Protein AF-A0A920TWL5-F1 (afdb_monomer_lite)

pLDDT: mean 70.53, std 14.88, range [38.34, 94.69]

Structure (mmCIF, N/CA/C/O backbone):
data_AF-A0A920TWL5-F1
#
_entry.id   AF-A0A920TWL5-F1
#
loop_
_atom_site.group_PDB
_atom_site.id
_atom_site.type_symbol
_atom_site.label_atom_id
_atom_site.label_alt_id
_atom_site.label_comp_id
_atom_site.label_asym_id
_atom_site.label_entity_id
_atom_site.label_seq_id
_atom_site.pdbx_PDB_ins_code
_atom_site.Cartn_x
_atom_site.Cartn_y
_atom_sit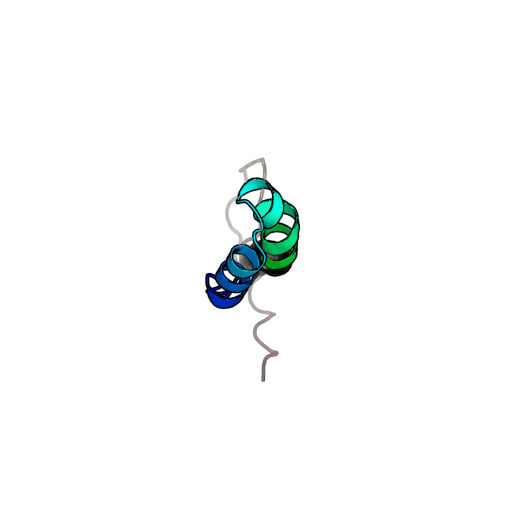e.Cartn_z
_atom_site.occupancy
_atom_site.B_iso_or_equiv
_atom_site.auth_seq_id
_atom_site.auth_comp_id
_atom_site.auth_asym_id
_atom_site.auth_atom_id
_atom_site.pdbx_PDB_model_num
ATOM 1 N N . MET A 1 1 ? -14.195 -2.033 -6.871 1.00 43.09 1 MET A N 1
ATOM 2 C CA . MET A 1 1 ? -15.183 -2.761 -6.049 1.00 43.09 1 MET A CA 1
ATOM 3 C C . MET A 1 1 ? -14.644 -2.909 -4.626 1.00 43.09 1 MET A C 1
ATOM 5 O O . MET A 1 1 ? -14.137 -3.966 -4.319 1.00 43.09 1 MET A O 1
ATOM 9 N N . ILE A 1 2 ? -14.676 -1.851 -3.800 1.00 40.59 2 ILE A N 1
ATOM 10 C CA . ILE A 1 2 ? -14.407 -1.854 -2.339 1.00 40.59 2 ILE A CA 1
ATOM 11 C C . ILE A 1 2 ? -15.039 -0.557 -1.793 1.00 40.59 2 ILE A C 1
ATOM 13 O O . ILE A 1 2 ? -14.387 0.472 -1.714 1.00 40.59 2 ILE A O 1
ATOM 17 N N . LEU A 1 3 ? -16.340 -0.545 -1.494 1.00 43.84 3 LEU A N 1
ATOM 18 C CA . LEU A 1 3 ? -16.955 0.539 -0.696 1.00 43.84 3 LEU A CA 1
ATOM 19 C C . LEU A 1 3 ? -17.687 -0.012 0.542 1.00 43.84 3 LEU A C 1
ATOM 21 O O . LEU A 1 3 ? -18.395 0.709 1.230 1.00 43.84 3 LEU A O 1
ATOM 25 N N . PHE A 1 4 ? -17.467 -1.290 0.866 1.00 49.44 4 PHE A N 1
ATOM 26 C CA . PHE A 1 4 ? -18.006 -1.955 2.058 1.00 49.44 4 PHE A CA 1
ATOM 27 C C . PHE A 1 4 ? -16.944 -2.166 3.150 1.00 49.44 4 PHE A C 1
ATOM 29 O O . PHE A 1 4 ? -17.139 -2.982 4.041 1.00 49.44 4 PHE A O 1
ATOM 36 N N . GLY A 1 5 ? -15.804 -1.464 3.080 1.00 57.19 5 GLY A N 1
ATOM 37 C CA . GLY A 1 5 ? -14.686 -1.671 4.012 1.00 5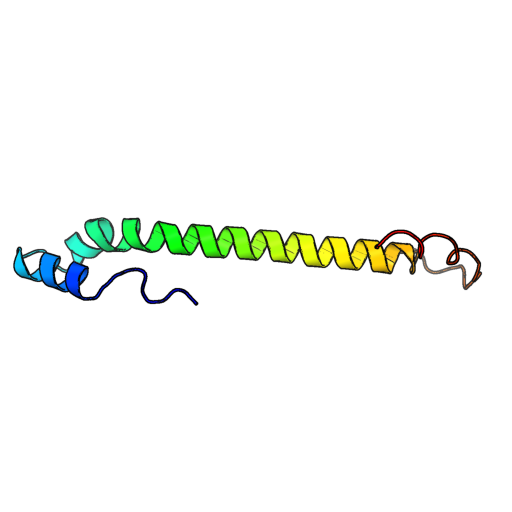7.19 5 GLY A CA 1
ATOM 38 C C . GLY A 1 5 ? -15.037 -1.374 5.473 1.00 57.19 5 GLY A C 1
ATOM 39 O O . GLY A 1 5 ? -14.505 -2.019 6.367 1.00 57.19 5 GLY A O 1
ATOM 40 N N . VAL A 1 6 ? -15.986 -0.462 5.709 1.00 57.81 6 VAL A N 1
ATOM 41 C CA . VAL A 1 6 ? -16.496 -0.150 7.049 1.00 57.81 6 VAL A CA 1
ATOM 42 C C . VAL A 1 6 ? -17.978 -0.530 7.101 1.00 57.81 6 VAL A C 1
ATOM 44 O O . VAL A 1 6 ? -18.810 0.222 6.584 1.00 57.81 6 VAL A O 1
ATOM 47 N N . PRO A 1 7 ? -18.351 -1.679 7.690 1.00 65.25 7 PRO A N 1
ATOM 48 C CA . PRO A 1 7 ? -19.754 -2.021 7.853 1.00 65.25 7 PRO A CA 1
ATOM 49 C C . PRO A 1 7 ? -20.418 -0.992 8.775 1.00 65.25 7 PRO A C 1
ATOM 51 O O . PRO A 1 7 ? -19.852 -0.563 9.781 1.00 65.25 7 PRO A O 1
ATOM 54 N N . VAL A 1 8 ? -21.638 -0.581 8.425 1.00 71.62 8 VAL A N 1
ATOM 55 C CA . VAL A 1 8 ? -22.407 0.440 9.160 1.00 71.62 8 VAL A CA 1
ATOM 56 C C . VAL A 1 8 ? -22.558 0.082 10.648 1.00 71.62 8 VAL A C 1
ATOM 58 O O . VAL A 1 8 ? -22.578 0.977 11.493 1.00 71.62 8 VAL A O 1
ATOM 61 N N . SER A 1 9 ? -22.535 -1.214 10.975 1.00 75.38 9 SER A N 1
ATOM 62 C CA . SER A 1 9 ? -22.522 -1.745 12.340 1.00 75.38 9 SER A CA 1
ATOM 63 C C . SER A 1 9 ? -21.309 -1.307 13.169 1.00 75.38 9 SER A C 1
ATOM 65 O O . SER A 1 9 ? -21.475 -0.989 14.341 1.00 75.38 9 SER A O 1
ATOM 67 N N . LEU A 1 10 ? -20.108 -1.216 12.585 1.00 74.12 10 LEU A N 1
ATOM 68 C CA . LEU A 1 10 ? -18.900 -0.736 13.276 1.00 74.12 10 LEU A CA 1
ATOM 69 C C . LEU A 1 10 ? -19.027 0.748 13.638 1.00 74.12 10 LEU A C 1
ATOM 71 O O . LEU A 1 10 ? -18.647 1.172 14.728 1.00 74.12 10 LEU A O 1
ATOM 75 N N . ARG A 1 11 ? -19.640 1.537 12.749 1.00 70.56 11 ARG A N 1
ATOM 76 C CA . ARG A 1 11 ? -19.915 2.954 13.002 1.00 70.56 11 ARG A CA 1
ATOM 77 C C . AR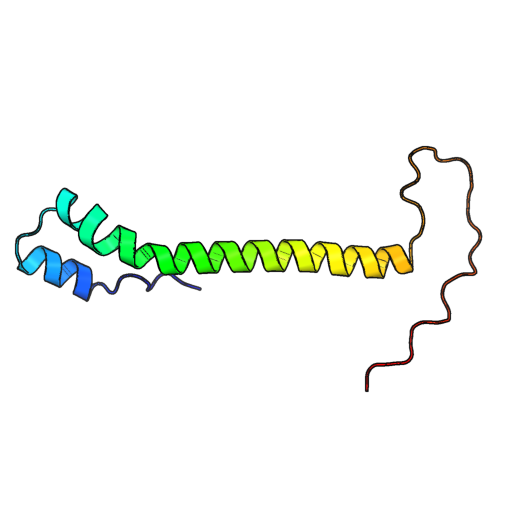G A 1 11 ? -21.005 3.137 14.064 1.00 70.56 11 ARG A C 1
ATOM 79 O O . ARG A 1 11 ? -20.873 3.994 14.929 1.00 70.56 11 ARG A O 1
ATOM 86 N N . GLN A 1 12 ? -22.061 2.324 14.019 1.00 75.62 12 GLN A N 1
ATOM 87 C CA . GLN A 1 12 ? -23.161 2.356 14.990 1.00 75.62 12 GLN A CA 1
ATOM 88 C C . GLN A 1 12 ? -22.755 1.839 16.373 1.00 75.62 12 GLN A C 1
ATOM 90 O O . GLN A 1 12 ? -23.159 2.439 17.363 1.00 75.62 12 GLN A O 1
ATOM 95 N N . GLY A 1 13 ? -21.908 0.811 16.459 1.00 78.19 13 GLY A N 1
ATOM 96 C CA . GLY A 1 13 ? -21.338 0.336 17.723 1.00 78.19 13 GLY A CA 1
ATOM 97 C C . GLY A 1 13 ? -20.451 1.386 18.396 1.00 78.19 13 GLY A C 1
ATOM 98 O O . GLY A 1 13 ? -20.556 1.595 19.602 1.00 78.19 13 GLY A O 1
ATOM 99 N N . ALA A 1 14 ? -19.652 2.123 17.614 1.00 75.12 14 ALA A N 1
ATOM 100 C CA . ALA A 1 14 ? -18.846 3.225 18.137 1.00 75.12 14 ALA A CA 1
ATOM 101 C C . ALA A 1 14 ? -19.718 4.375 18.681 1.00 75.12 14 ALA A C 1
ATOM 103 O O . ALA A 1 14 ? -19.457 4.887 19.770 1.00 75.12 14 ALA A O 1
ATOM 104 N N . TYR A 1 15 ? -20.799 4.738 17.981 1.00 78.44 15 TYR A N 1
ATOM 105 C CA . TYR A 1 15 ? -21.752 5.731 18.490 1.00 78.44 15 TYR A CA 1
ATOM 106 C C . TYR A 1 15 ? -22.540 5.236 19.715 1.00 78.44 15 TYR A C 1
ATOM 108 O O . TYR A 1 15 ? -22.821 6.038 20.602 1.00 78.44 15 TYR A O 1
ATOM 116 N N . ALA A 1 16 ? -22.857 3.939 19.807 1.00 81.12 16 ALA A N 1
ATOM 117 C CA . ALA A 1 16 ? -23.567 3.353 20.949 1.00 81.12 16 ALA A CA 1
ATOM 118 C C . ALA A 1 16 ? -22.739 3.355 22.250 1.00 81.12 16 ALA A C 1
ATOM 120 O O . ALA A 1 16 ? -23.306 3.440 23.334 1.00 81.12 16 ALA A O 1
ATOM 121 N N . VAL A 1 17 ? -21.405 3.320 22.145 1.00 80.69 17 VAL A N 1
ATOM 122 C CA . VAL A 1 17 ? -20.460 3.481 23.270 1.00 80.69 17 VAL A CA 1
ATOM 123 C C . VAL A 1 17 ? -20.248 4.954 23.671 1.00 80.69 17 VAL A C 1
ATOM 125 O O . VAL A 1 17 ? -19.578 5.240 24.658 1.00 80.69 17 VAL A O 1
ATOM 128 N N . GLY A 1 18 ? -20.853 5.908 22.952 1.00 78.62 18 GLY A N 1
ATOM 129 C CA . GLY A 1 18 ? -20.713 7.343 23.220 1.00 78.62 18 GLY A CA 1
ATOM 130 C C . GLY A 1 18 ? -19.500 7.992 22.546 1.00 78.62 18 GLY A C 1
ATOM 131 O O . GLY A 1 18 ? -19.156 9.127 22.872 1.00 78.62 18 GLY A O 1
ATOM 132 N N . ALA A 1 19 ? -18.852 7.313 21.590 1.00 79.81 19 ALA A N 1
ATOM 133 C CA . ALA A 1 19 ? -17.715 7.883 20.875 1.00 79.81 19 ALA A CA 1
ATOM 134 C C . ALA A 1 19 ? -18.164 9.023 19.944 1.00 79.81 19 ALA A C 1
ATOM 136 O O . ALA A 1 19 ? -19.068 8.880 19.113 1.00 79.81 19 ALA A O 1
ATOM 137 N N . THR A 1 20 ? -17.509 10.178 20.062 1.00 78.44 20 THR A N 1
ATOM 138 C CA . THR A 1 20 ? -17.782 11.346 19.215 1.00 78.44 20 THR A CA 1
ATOM 139 C C . THR A 1 20 ? -17.123 11.198 17.841 1.00 78.44 20 THR A C 1
ATOM 141 O O . THR A 1 20 ? -16.156 10.460 17.661 1.00 78.44 20 THR A O 1
ATOM 144 N N . LYS A 1 21 ? -17.634 11.910 16.825 1.00 72.00 21 LYS A N 1
ATOM 145 C CA . LYS A 1 21 ? -17.158 11.808 15.426 1.00 72.00 21 LYS A CA 1
ATOM 146 C C . LYS A 1 21 ? -15.641 12.010 15.280 1.00 72.00 21 LYS A C 1
ATOM 148 O O . LYS A 1 21 ? -15.046 11.396 14.399 1.00 72.00 21 LYS A O 1
ATOM 153 N N . CYS A 1 22 ? -15.043 12.841 16.133 1.00 75.56 22 CYS A N 1
ATOM 154 C CA . CYS A 1 22 ? -13.611 13.131 16.129 1.00 75.56 22 CYS A CA 1
ATOM 155 C C . CYS A 1 22 ? -12.760 11.968 16.666 1.00 75.56 22 CYS A C 1
ATOM 157 O O . CYS A 1 22 ? -11.647 11.788 16.191 1.00 75.56 22 CYS A O 1
ATOM 159 N N . GLU A 1 23 ? -13.298 11.153 17.579 1.00 76.56 23 GLU A N 1
ATOM 160 C CA . GLU A 1 23 ? -12.631 9.972 18.155 1.00 76.56 23 GLU A CA 1
ATOM 161 C C . GLU A 1 23 ? -12.737 8.749 17.220 1.00 76.56 23 GLU A C 1
ATOM 163 O O . GLU A 1 23 ? -11.789 7.993 17.013 1.00 76.56 23 GLU A O 1
ATOM 168 N N . VAL A 1 24 ? -13.899 8.577 16.576 1.00 77.94 24 VAL A N 1
ATOM 169 C CA . VAL A 1 24 ? -14.185 7.428 15.693 1.00 77.94 24 VAL A CA 1
ATOM 170 C C . VAL A 1 24 ? -13.351 7.459 14.408 1.00 77.94 24 VAL A C 1
ATOM 172 O O . VAL A 1 24 ? -13.007 6.411 13.857 1.00 77.94 24 VAL A O 1
ATOM 175 N N . ASN A 1 25 ? -13.018 8.653 13.913 1.00 74.25 25 ASN A N 1
ATOM 176 C CA . ASN A 1 25 ? -12.306 8.815 12.649 1.00 74.25 25 ASN A CA 1
ATOM 177 C C . ASN A 1 25 ? -10.888 8.196 12.689 1.00 74.25 25 ASN A C 1
ATOM 179 O O . ASN A 1 25 ? -10.628 7.307 11.875 1.00 74.25 25 ASN A O 1
ATOM 183 N N . PRO A 1 26 ? -9.998 8.558 13.638 1.00 78.19 26 PRO A N 1
ATOM 184 C CA . PRO A 1 26 ? -8.699 7.901 13.775 1.00 78.19 26 PRO A CA 1
ATOM 185 C C . PRO A 1 26 ? -8.796 6.480 14.352 1.00 78.19 26 PRO A C 1
ATOM 187 O O . PRO A 1 26 ? -8.024 5.619 13.941 1.00 78.19 26 PRO A O 1
ATOM 190 N N . GLY A 1 27 ? -9.733 6.209 15.270 1.00 78.62 27 GLY A N 1
ATOM 191 C CA . GLY A 1 27 ? -9.783 4.930 15.989 1.00 78.62 27 GLY A CA 1
ATOM 192 C C . GLY A 1 27 ? -10.395 3.763 15.208 1.00 78.62 27 GLY A C 1
ATOM 193 O O . GLY A 1 27 ? -10.023 2.615 15.430 1.00 78.62 27 GLY A O 1
ATOM 194 N N . VAL A 1 28 ? -11.327 4.032 14.287 1.00 74.19 28 VAL A N 1
ATOM 195 C CA . VAL A 1 28 ? -12.103 2.981 13.600 1.00 74.19 28 VAL A CA 1
ATOM 196 C C . VAL A 1 28 ? -11.972 3.077 12.082 1.00 74.19 28 VAL A C 1
ATOM 198 O O . VAL A 1 28 ? -11.768 2.070 11.409 1.00 74.19 28 VAL A O 1
ATOM 201 N N . VAL A 1 29 ? -12.068 4.283 11.519 1.00 75.75 29 VAL A N 1
ATOM 202 C CA . VAL A 1 29 ? -12.146 4.467 10.060 1.00 75.75 29 VAL A CA 1
ATOM 203 C C . VAL A 1 29 ? -10.767 4.417 9.400 1.00 75.75 29 VAL A C 1
ATOM 205 O O . VAL A 1 29 ? -10.611 3.757 8.375 1.00 75.75 29 VAL A O 1
ATOM 208 N N . VAL A 1 30 ? -9.757 5.060 9.990 1.00 81.00 30 VAL A N 1
ATOM 209 C CA . VAL A 1 30 ? -8.369 5.031 9.490 1.00 81.00 30 VAL A CA 1
ATOM 210 C C . VAL A 1 30 ? -7.794 3.605 9.413 1.00 81.00 30 VAL A C 1
ATOM 212 O O . VAL A 1 30 ? -7.347 3.228 8.326 1.00 81.00 30 VAL A O 1
ATOM 215 N N . PRO A 1 31 ? -7.841 2.767 10.472 1.00 77.56 31 PRO A N 1
ATOM 216 C CA . PRO A 1 31 ? -7.334 1.394 10.385 1.00 77.56 31 PRO A CA 1
ATOM 217 C C . PRO A 1 31 ? -8.171 0.510 9.449 1.00 77.56 31 PRO A C 1
ATOM 219 O O . PRO A 1 31 ? -7.630 -0.365 8.779 1.00 77.56 31 PRO A O 1
ATOM 222 N N . SER A 1 32 ? -9.478 0.758 9.335 1.00 79.69 32 SER A N 1
ATOM 223 C CA . SER A 1 32 ? -10.357 -0.020 8.455 1.00 79.69 32 SER A CA 1
ATOM 224 C C . SER A 1 32 ? -10.201 0.344 6.965 1.00 79.69 32 SER A C 1
ATOM 226 O O . SER A 1 32 ? -10.310 -0.523 6.100 1.00 79.69 32 SER A O 1
ATOM 228 N N . SER A 1 33 ? -9.862 1.598 6.643 1.00 80.69 33 SER A N 1
ATOM 229 C CA . SER A 1 33 ? -9.608 2.062 5.266 1.00 80.69 33 SER A CA 1
ATOM 230 C C . SER A 1 33 ? -8.226 1.652 4.727 1.00 80.69 33 SER A C 1
ATOM 232 O O . SER A 1 33 ? -8.019 1.547 3.515 1.00 80.69 33 SER A O 1
ATOM 234 N N . LEU A 1 34 ? -7.280 1.348 5.620 1.00 82.75 34 LEU A N 1
ATOM 235 C CA . LEU A 1 34 ? -5.901 0.971 5.292 1.00 82.75 34 LEU A CA 1
ATOM 236 C C . LEU A 1 34 ? -5.814 -0.254 4.364 1.00 82.75 34 LEU A C 1
ATOM 238 O O . LEU A 1 34 ? -5.014 -0.264 3.428 1.00 82.75 34 LEU A O 1
ATOM 242 N N . SER A 1 35 ? -6.700 -1.240 4.541 1.00 83.81 35 SER A N 1
ATOM 243 C CA . SER A 1 35 ? -6.775 -2.408 3.650 1.00 83.81 35 SER A CA 1
ATOM 244 C C . SER A 1 35 ? -7.185 -2.039 2.217 1.00 83.81 35 SER A C 1
ATOM 246 O O . SER A 1 35 ? -6.732 -2.681 1.269 1.00 83.81 35 SER A O 1
ATOM 248 N N . GLY A 1 36 ? -8.028 -1.017 2.041 1.00 85.19 36 GLY A N 1
ATOM 249 C CA . GLY A 1 36 ? -8.456 -0.542 0.723 1.00 85.19 36 GLY A CA 1
ATOM 250 C C . GLY A 1 36 ? -7.366 0.256 0.007 1.00 85.19 36 GLY A C 1
ATOM 251 O O . GLY A 1 36 ? -7.171 0.092 -1.197 1.00 85.19 36 GLY A O 1
ATOM 252 N N . ILE A 1 37 ? -6.606 1.061 0.757 1.00 88.50 37 ILE A N 1
ATOM 253 C CA . ILE A 1 37 ? -5.465 1.823 0.230 1.00 88.50 37 ILE A CA 1
ATOM 254 C C . ILE A 1 37 ? -4.417 0.866 -0.349 1.00 88.50 37 ILE A C 1
ATOM 256 O O . ILE A 1 37 ? -4.026 1.025 -1.505 1.00 88.50 37 ILE A O 1
ATOM 260 N N . MET A 1 38 ? -4.039 -0.180 0.392 1.00 93.12 38 MET A N 1
ATOM 261 C CA . MET A 1 38 ? -3.064 -1.167 -0.088 1.00 93.12 38 MET A CA 1
ATOM 262 C C . MET A 1 38 ? -3.545 -1.885 -1.351 1.00 93.12 38 MET A C 1
ATOM 264 O O . MET A 1 38 ? -2.787 -2.007 -2.312 1.00 93.12 38 MET A O 1
ATOM 268 N N . ALA A 1 39 ? -4.822 -2.280 -1.397 1.00 91.44 39 ALA A N 1
ATOM 269 C CA . ALA A 1 39 ? -5.412 -2.897 -2.583 1.00 91.44 39 ALA A CA 1
ATOM 270 C C . ALA A 1 39 ? -5.353 -1.974 -3.814 1.00 91.44 39 ALA A C 1
ATOM 272 O O . ALA A 1 39 ? -4.994 -2.421 -4.901 1.00 91.44 39 ALA A O 1
ATOM 273 N N . SER A 1 40 ? -5.658 -0.681 -3.650 1.00 91.44 40 SER A N 1
ATOM 274 C CA . SER A 1 40 ? -5.568 0.295 -4.745 1.00 91.44 40 SER A CA 1
ATOM 275 C C . SER A 1 40 ? -4.128 0.540 -5.211 1.00 91.44 40 SER A C 1
ATOM 277 O O . SER A 1 40 ? -3.889 0.687 -6.408 1.00 91.44 40 SER A O 1
ATOM 279 N N . PHE A 1 41 ? -3.168 0.506 -4.284 1.00 94.06 41 PHE A N 1
ATOM 280 C CA . PHE A 1 41 ? -1.749 0.680 -4.577 1.00 94.06 41 PHE A CA 1
ATOM 281 C C . PHE A 1 41 ? -1.195 -0.500 -5.383 1.00 94.06 41 PHE A C 1
ATOM 283 O O . PHE A 1 41 ? -0.603 -0.311 -6.444 1.00 94.06 41 PHE A O 1
ATOM 290 N N . LEU A 1 42 ? -1.475 -1.724 -4.928 1.00 93.62 42 LEU A N 1
ATOM 291 C CA . LEU A 1 42 ? -1.134 -2.962 -5.631 1.00 93.62 42 LEU A CA 1
ATOM 292 C C . LEU A 1 42 ? -1.746 -2.988 -7.036 1.00 93.62 42 LEU A C 1
ATOM 294 O O . LEU A 1 42 ? -1.041 -3.243 -8.008 1.00 93.62 42 LEU A O 1
ATOM 298 N N . LEU A 1 43 ? -3.033 -2.649 -7.159 1.00 92.06 43 LEU A N 1
ATOM 299 C CA . LEU A 1 43 ? -3.730 -2.620 -8.445 1.00 92.06 43 LEU A CA 1
ATOM 300 C C . LEU A 1 43 ? -3.127 -1.591 -9.416 1.00 92.06 43 LEU A C 1
ATOM 302 O O . LEU A 1 43 ? -3.013 -1.862 -10.612 1.00 92.06 43 LEU A O 1
ATOM 306 N N . GLY A 1 44 ? -2.722 -0.424 -8.906 1.00 92.50 44 GLY A N 1
ATOM 307 C CA . GLY A 1 44 ? -2.036 0.603 -9.689 1.00 92.50 44 GLY A CA 1
ATOM 308 C C . GLY A 1 44 ? -0.676 0.131 -10.204 1.00 92.50 44 GLY A C 1
ATOM 309 O O . GLY A 1 44 ? -0.389 0.271 -11.393 1.00 92.50 44 GLY A O 1
ATOM 310 N N . ILE A 1 45 ? 0.128 -0.496 -9.339 1.00 94.69 45 ILE A N 1
ATOM 311 C CA . ILE A 1 45 ? 1.441 -1.043 -9.710 1.00 94.69 45 ILE A CA 1
ATOM 312 C C . ILE A 1 45 ? 1.291 -2.149 -10.759 1.00 94.69 45 ILE A C 1
ATOM 314 O O . ILE A 1 45 ? 1.982 -2.125 -11.775 1.00 94.69 45 ILE A O 1
ATOM 318 N N . SER A 1 46 ? 0.359 -3.086 -10.569 1.00 93.06 46 SER A N 1
ATOM 319 C CA . SER A 1 46 ? 0.106 -4.154 -11.542 1.00 93.06 46 SER A CA 1
ATOM 320 C C . SER A 1 46 ? -0.271 -3.608 -12.918 1.00 93.06 46 SER A C 1
ATOM 322 O O . SER A 1 46 ? 0.158 -4.152 -13.934 1.00 93.06 46 SER A O 1
ATOM 324 N N . ARG A 1 47 ? -1.033 -2.508 -12.966 1.00 86.31 47 ARG A N 1
ATOM 325 C CA . ARG A 1 47 ? -1.400 -1.860 -14.227 1.00 86.31 47 ARG A CA 1
ATOM 326 C C . ARG A 1 47 ? -0.198 -1.199 -14.902 1.00 86.31 47 ARG A C 1
ATOM 328 O O . ARG A 1 47 ? -0.020 -1.391 -16.098 1.00 86.31 47 ARG A O 1
ATOM 335 N N . ALA A 1 48 ? 0.659 -0.514 -14.146 1.00 90.38 48 ALA A N 1
ATOM 336 C CA . ALA A 1 48 ? 1.894 0.071 -14.676 1.00 90.38 48 ALA A CA 1
ATOM 337 C C . ALA A 1 48 ? 2.843 -0.994 -15.264 1.00 90.38 48 ALA A C 1
ATOM 339 O O . ALA A 1 48 ? 3.438 -0.798 -16.327 1.00 90.38 48 ALA A O 1
ATOM 340 N N . ILE A 1 49 ? 2.937 -2.153 -14.605 1.00 89.62 49 ILE A N 1
ATOM 341 C CA . ILE A 1 49 ? 3.715 -3.294 -15.102 1.00 89.62 49 ILE A CA 1
ATOM 342 C C . ILE A 1 49 ? 3.077 -3.865 -16.375 1.00 89.62 49 ILE A C 1
ATOM 344 O O . ILE A 1 49 ? 3.787 -4.104 -17.348 1.00 89.62 49 ILE A O 1
ATOM 348 N N . GLY A 1 50 ? 1.753 -4.044 -16.399 1.00 85.62 50 GLY A N 1
ATOM 349 C CA . GLY A 1 50 ? 1.027 -4.574 -17.557 1.00 85.62 50 GLY A CA 1
ATOM 350 C C . GLY A 1 50 ? 1.155 -3.701 -18.807 1.00 85.62 50 GLY A C 1
ATOM 351 O O . GLY A 1 50 ? 1.365 -4.226 -19.898 1.00 85.62 50 GLY A O 1
ATOM 352 N N . GLU A 1 51 ? 1.116 -2.377 -18.650 1.00 83.38 51 GLU A N 1
ATOM 353 C CA . GLU A 1 51 ? 1.329 -1.445 -19.765 1.00 83.38 51 GLU A CA 1
ATOM 354 C C . GLU A 1 51 ? 2.764 -1.557 -20.305 1.00 83.38 51 GLU A C 1
ATOM 356 O O . GLU A 1 51 ? 2.967 -1.619 -21.514 1.00 83.38 51 GLU A O 1
ATOM 361 N N . THR A 1 52 ? 3.764 -1.691 -19.427 1.00 82.75 52 THR A N 1
ATOM 362 C CA . THR A 1 52 ? 5.173 -1.848 -19.835 1.00 82.75 52 THR A CA 1
ATOM 363 C C . THR A 1 52 ? 5.443 -3.213 -20.479 1.00 82.75 52 THR A C 1
ATOM 365 O O . THR A 1 52 ? 6.193 -3.310 -21.452 1.00 82.75 52 THR A O 1
ATOM 368 N N . MET A 1 53 ? 4.806 -4.277 -19.980 1.00 82.12 53 MET A N 1
ATOM 369 C CA . MET A 1 53 ? 4.890 -5.624 -20.553 1.00 82.12 53 MET A CA 1
ATOM 370 C C . MET A 1 53 ? 4.266 -5.667 -21.953 1.00 82.12 53 MET A C 1
ATOM 372 O O . MET A 1 53 ? 4.866 -6.217 -22.875 1.00 82.12 53 MET A O 1
ATOM 376 N N . ALA A 1 54 ? 3.111 -5.022 -22.139 1.00 78.00 54 ALA A N 1
ATOM 377 C CA . ALA A 1 54 ? 2.465 -4.892 -23.441 1.00 78.00 54 ALA A CA 1
ATOM 378 C C . ALA A 1 54 ? 3.306 -4.056 -24.419 1.00 78.00 54 ALA A C 1
ATOM 380 O O . ALA A 1 54 ? 3.518 -4.475 -25.557 1.00 78.00 54 ALA A O 1
ATOM 381 N N . VAL A 1 55 ? 3.845 -2.916 -23.969 1.00 73.88 55 VAL A N 1
ATOM 382 C CA . VAL A 1 55 ? 4.744 -2.079 -24.778 1.00 73.88 55 VAL A CA 1
ATOM 383 C C . VAL A 1 55 ? 6.001 -2.843 -25.171 1.00 73.88 55 VAL A C 1
ATOM 385 O O . VAL A 1 55 ? 6.431 -2.711 -26.304 1.00 73.88 55 VAL A O 1
ATOM 388 N N . THR A 1 56 ? 6.569 -3.678 -24.301 1.00 78.50 56 THR A N 1
ATOM 389 C CA . THR A 1 56 ? 7.774 -4.463 -24.627 1.00 78.50 56 THR A CA 1
ATOM 390 C C . THR A 1 56 ? 7.494 -5.527 -25.686 1.00 78.50 56 THR A C 1
ATOM 392 O O . THR A 1 56 ? 8.302 -5.714 -26.589 1.00 78.50 56 THR A O 1
ATOM 395 N N . LEU A 1 57 ? 6.339 -6.196 -25.628 1.00 76.94 57 LEU A N 1
ATOM 396 C CA . LEU A 1 57 ? 5.924 -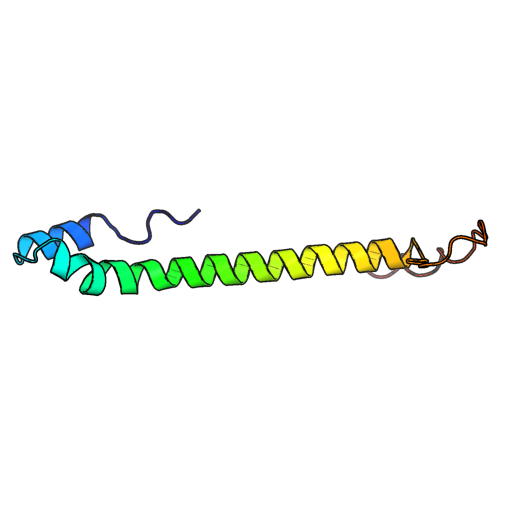7.146 -26.666 1.00 76.94 57 LEU A CA 1
ATOM 397 C C . LEU A 1 57 ? 5.655 -6.437 -28.003 1.00 76.94 57 LEU A C 1
ATOM 399 O O . LEU A 1 57 ? 6.072 -6.918 -29.056 1.00 76.94 57 LEU A O 1
ATOM 403 N N . ALA A 1 58 ? 5.014 -5.266 -27.960 1.00 69.00 58 ALA A N 1
ATOM 404 C CA . ALA A 1 58 ? 4.774 -4.442 -29.140 1.00 69.00 58 ALA A CA 1
ATOM 405 C C . ALA A 1 58 ? 6.078 -3.867 -29.716 1.00 69.00 58 ALA A C 1
ATOM 407 O O . ALA A 1 58 ? 6.269 -3.916 -30.924 1.00 69.00 58 ALA A O 1
ATOM 408 N N . ALA A 1 59 ? 6.996 -3.394 -28.870 1.00 66.88 59 ALA A N 1
ATOM 409 C CA . ALA A 1 59 ? 8.322 -2.897 -29.236 1.00 66.88 59 ALA A CA 1
ATOM 410 C C . ALA A 1 59 ? 9.243 -4.021 -29.733 1.00 66.88 59 ALA A C 1
ATOM 412 O O . ALA A 1 59 ? 10.050 -3.805 -30.631 1.00 66.88 59 ALA A O 1
ATOM 413 N N . GLY A 1 60 ? 9.060 -5.248 -29.237 1.00 61.28 60 GLY A N 1
ATOM 414 C CA . GLY A 1 60 ? 9.657 -6.454 -29.810 1.00 61.28 60 GLY A CA 1
ATOM 415 C C . GLY A 1 60 ? 9.255 -6.687 -31.273 1.00 61.28 60 GLY A C 1
ATOM 416 O O . GLY A 1 60 ? 10.002 -7.328 -32.002 1.00 61.28 60 GLY A O 1
ATOM 417 N N . CYS A 1 61 ? 8.128 -6.112 -31.717 1.00 56.84 61 CYS A N 1
ATOM 418 C CA . CYS A 1 61 ? 7.695 -6.057 -33.120 1.00 56.84 61 CYS A CA 1
ATOM 419 C C . CYS A 1 61 ? 7.807 -4.650 -33.762 1.00 56.84 61 CYS A C 1
ATOM 421 O O . CYS A 1 61 ? 7.562 -4.483 -34.957 1.00 56.84 61 CYS A O 1
ATOM 423 N N . GLN A 1 62 ? 8.155 -3.620 -32.989 1.00 57.34 62 GLN A N 1
ATOM 424 C CA . GLN A 1 62 ? 8.282 -2.219 -33.401 1.00 57.34 62 GLN A CA 1
ATOM 425 C C . GLN A 1 62 ? 9.594 -1.671 -32.834 1.00 57.34 62 GLN A C 1
ATOM 427 O O . GLN A 1 62 ? 9.609 -1.061 -31.759 1.00 57.34 62 GLN A O 1
ATOM 432 N N . PRO A 1 63 ? 10.717 -1.890 -33.531 1.00 53.22 63 PRO A N 1
ATOM 433 C CA . PRO A 1 63 ? 11.964 -1.287 -33.126 1.00 53.22 63 PRO A CA 1
ATOM 434 C C . PRO A 1 63 ? 11.912 0.221 -33.417 1.00 53.22 63 PRO A C 1
ATOM 436 O O . PRO A 1 63 ? 11.357 0.651 -34.426 1.00 53.22 63 PRO A O 1
ATOM 439 N N . GLN A 1 64 ? 12.614 0.980 -32.569 1.00 52.47 64 GLN A N 1
ATOM 440 C CA . GLN A 1 64 ? 13.135 2.341 -32.798 1.00 52.47 64 GLN A CA 1
ATOM 441 C C . GLN A 1 64 ? 12.350 3.486 -32.133 1.00 52.47 64 GLN A C 1
ATOM 443 O O . GLN A 1 64 ? 11.794 4.370 -32.780 1.00 52.47 64 GLN A O 1
ATOM 448 N N . TYR A 1 65 ? 12.448 3.562 -30.802 1.00 59.09 65 TYR A N 1
ATOM 449 C CA . TYR A 1 65 ? 12.530 4.850 -30.100 1.00 59.09 65 TYR A CA 1
ATOM 450 C C . TYR A 1 65 ? 13.874 5.514 -30.452 1.00 59.09 65 TYR A C 1
ATOM 452 O O . TYR A 1 65 ? 14.824 5.509 -29.672 1.00 59.09 65 TYR A O 1
ATOM 460 N N . ASP A 1 66 ? 13.971 6.021 -31.681 1.00 51.91 66 ASP A N 1
ATOM 461 C CA . ASP A 1 66 ? 15.123 6.771 -32.168 1.00 51.91 66 ASP A CA 1
ATOM 462 C C . ASP A 1 66 ? 14.875 8.273 -31.978 1.00 51.91 66 ASP A C 1
ATOM 464 O O . ASP A 1 66 ? 13.974 8.867 -32.570 1.00 51.91 66 ASP A O 1
ATOM 468 N N . TYR A 1 67 ? 15.690 8.910 -31.137 1.00 67.50 67 TYR A N 1
ATOM 469 C CA . TYR A 1 67 ? 15.686 10.360 -30.915 1.00 67.50 67 TYR A CA 1
ATOM 470 C C . TYR A 1 67 ? 16.318 11.139 -32.103 1.00 67.50 67 TYR A C 1
ATOM 472 O O . TYR A 1 67 ? 16.547 12.354 -32.014 1.0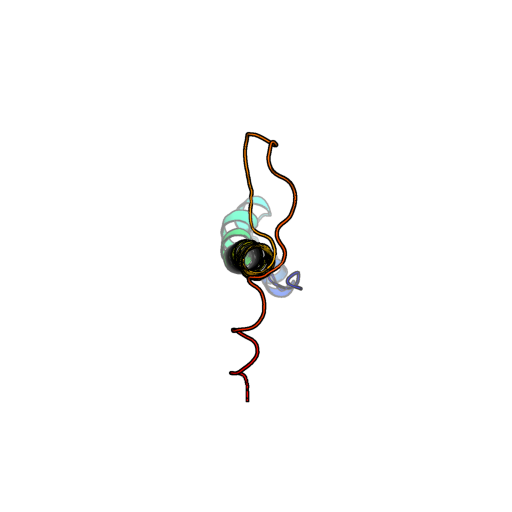0 67.50 67 TYR A O 1
ATOM 480 N N . ARG A 1 68 ? 16.594 10.481 -33.246 1.00 38.34 68 ARG A N 1
ATOM 481 C CA . ARG A 1 68 ? 17.013 11.097 -34.522 1.00 38.34 68 ARG A CA 1
ATOM 482 C C . ARG A 1 68 ? 16.410 10.386 -35.756 1.00 38.34 68 ARG A C 1
ATOM 484 O O . ARG A 1 68 ? 16.975 9.413 -36.226 1.00 38.34 68 ARG A O 1
ATOM 491 N N . PRO A 1 69 ? 15.352 10.907 -36.401 1.00 57.91 69 PRO A N 1
ATOM 492 C CA . PRO A 1 69 ? 14.649 10.170 -37.451 1.00 57.91 69 PRO A CA 1
ATOM 493 C C . PRO A 1 69 ? 15.325 10.324 -38.825 1.00 57.91 69 PRO A C 1
ATOM 495 O O . PRO A 1 69 ? 14.900 11.149 -39.629 1.00 57.91 69 PRO A O 1
ATOM 498 N N . ILE A 1 70 ? 16.367 9.535 -39.121 1.00 67.25 70 ILE A N 1
ATOM 499 C CA . ILE A 1 70 ? 16.887 9.385 -40.496 1.00 67.25 70 ILE A CA 1
ATOM 500 C C . ILE A 1 70 ? 17.329 7.950 -40.833 1.00 67.25 70 ILE A C 1
ATOM 502 O O . ILE A 1 70 ? 18.482 7.714 -41.194 1.00 67.25 70 ILE A O 1
ATOM 506 N N . ARG A 1 71 ? 16.417 6.974 -40.781 1.00 48.78 71 ARG A N 1
ATOM 507 C CA . ARG A 1 71 ? 16.461 5.817 -41.696 1.00 48.78 71 ARG A CA 1
ATOM 508 C C . ARG A 1 71 ? 15.139 5.053 -41.693 1.00 48.78 71 ARG A C 1
ATOM 510 O O . ARG A 1 71 ? 14.693 4.527 -40.683 1.00 48.78 71 ARG A O 1
ATOM 517 N N . SER A 1 72 ? 14.503 5.044 -42.854 1.00 55.09 72 SER A N 1
ATOM 518 C CA . SER A 1 72 ? 13.264 4.349 -43.168 1.00 55.09 72 SER A CA 1
ATOM 519 C C . SER A 1 72 ? 13.506 2.854 -43.385 1.00 55.09 72 SER A C 1
ATOM 521 O O . SER A 1 72 ? 14.410 2.480 -44.122 1.00 55.09 72 SER A O 1
ATOM 523 N N .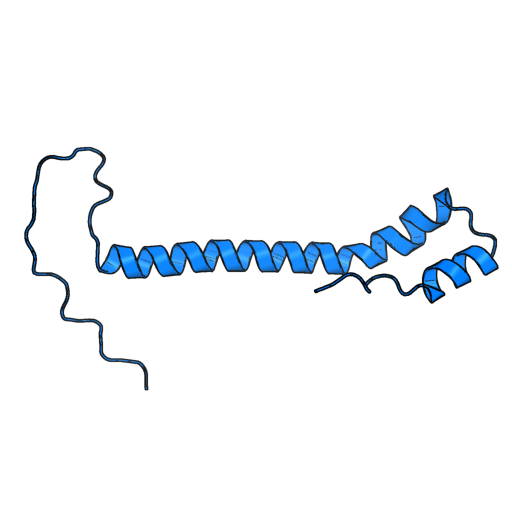 HIS A 1 73 ? 12.635 2.037 -42.787 1.00 54.97 73 HIS A N 1
ATOM 524 C CA . HIS A 1 73 ? 12.196 0.718 -43.260 1.00 54.97 73 HIS A CA 1
ATOM 525 C C . HIS A 1 73 ? 13.273 -0.259 -43.780 1.00 54.97 73 HIS A C 1
ATOM 527 O O . HIS A 1 73 ? 13.673 -0.206 -44.939 1.00 54.97 73 HIS A O 1
ATOM 533 N N . SER A 1 74 ? 13.559 -1.301 -42.995 1.00 49.19 74 SER A N 1
ATOM 534 C CA . SER A 1 74 ? 13.786 -2.630 -43.573 1.00 49.19 74 SER A CA 1
ATOM 535 C C . SER A 1 74 ? 13.091 -3.688 -42.724 1.00 49.19 74 SER A C 1
ATOM 537 O O . SER A 1 74 ? 13.515 -4.049 -41.634 1.00 49.19 74 SER A O 1
ATOM 539 N N . ASN A 1 75 ? 11.952 -4.113 -43.253 1.00 58.81 75 ASN A N 1
ATOM 540 C CA . ASN A 1 75 ? 11.088 -5.190 -42.812 1.00 58.81 75 ASN A CA 1
ATOM 541 C C . ASN A 1 75 ? 11.826 -6.531 -42.987 1.00 58.81 75 ASN A C 1
ATOM 543 O O . ASN A 1 75 ? 11.920 -6.995 -44.117 1.00 58.81 75 ASN A O 1
ATOM 547 N N . HIS A 1 76 ? 12.381 -7.122 -41.917 1.00 50.16 76 HIS A N 1
ATOM 548 C CA . HIS A 1 76 ? 12.747 -8.552 -41.925 1.00 50.16 76 HIS A CA 1
ATOM 549 C C . HIS A 1 76 ? 12.912 -9.262 -40.558 1.00 50.16 76 HIS A C 1
ATOM 551 O O . HIS A 1 76 ? 13.244 -10.445 -40.549 1.00 50.16 76 HIS A O 1
ATOM 557 N N . ASP A 1 77 ? 12.613 -8.627 -39.416 1.00 53.75 77 ASP A N 1
ATOM 558 C CA . ASP A 1 77 ? 12.899 -9.204 -38.083 1.00 53.75 77 ASP A CA 1
ATOM 559 C C . ASP A 1 77 ? 11.648 -9.551 -37.253 1.00 53.75 77 ASP A C 1
ATOM 561 O O . ASP A 1 77 ? 11.589 -9.302 -36.052 1.00 53.75 77 ASP A O 1
ATOM 565 N N . CYS A 1 78 ? 10.618 -10.134 -37.871 1.00 53.50 78 CYS A N 1
ATOM 566 C CA . CYS A 1 78 ? 9.441 -10.641 -37.150 1.00 53.50 78 CYS A CA 1
ATOM 567 C C . CYS A 1 78 ? 8.960 -11.983 -37.715 1.00 53.50 78 CYS A C 1
ATOM 569 O O . CYS A 1 78 ? 7.886 -12.055 -38.306 1.00 53.50 78 CYS A O 1
ATOM 571 N N . LEU A 1 79 ? 9.731 -13.063 -37.534 1.00 54.06 79 LEU A N 1
ATOM 572 C CA . LEU A 1 79 ? 9.206 -14.412 -37.799 1.00 54.06 79 LEU A CA 1
ATOM 573 C C . LEU A 1 79 ? 9.666 -15.520 -36.836 1.00 54.06 79 LEU A C 1
ATOM 575 O O . LEU A 1 79 ? 9.576 -16.686 -37.203 1.00 54.06 79 LEU A O 1
ATOM 579 N N . HIS A 1 80 ? 10.135 -15.219 -35.615 1.00 52.78 80 HIS A N 1
ATOM 580 C CA . HIS A 1 80 ? 10.709 -16.283 -34.766 1.00 52.78 80 HIS A CA 1
ATOM 581 C C . HIS A 1 80 ? 10.228 -16.414 -33.314 1.00 52.78 80 HIS A C 1
ATOM 583 O O . HIS A 1 80 ? 10.821 -17.179 -32.564 1.00 52.78 80 HIS A O 1
ATOM 589 N N . CYS A 1 81 ? 9.123 -15.776 -32.915 1.00 51.16 81 CYS A N 1
ATOM 590 C CA . CYS A 1 81 ? 8.547 -15.979 -31.574 1.00 51.16 81 CYS A CA 1
ATOM 591 C C . CYS A 1 81 ? 7.013 -16.119 -31.587 1.00 51.16 81 CYS A C 1
ATOM 593 O O . CYS A 1 81 ? 6.314 -15.459 -30.825 1.00 51.16 81 CYS A O 1
ATOM 595 N N . SER A 1 82 ? 6.464 -16.984 -32.445 1.00 53.69 82 SER A N 1
ATOM 596 C CA . SER A 1 82 ? 5.075 -17.461 -32.313 1.00 53.69 82 SER A CA 1
ATOM 597 C C . SER A 1 82 ? 5.066 -18.988 -32.251 1.00 53.69 82 SER A C 1
ATOM 599 O O . SER A 1 82 ? 4.677 -19.673 -33.191 1.00 53.69 82 SER A O 1
ATOM 601 N N . GLY A 1 83 ? 5.604 -19.530 -31.161 1.00 59.34 83 GLY A N 1
ATOM 602 C CA . GLY A 1 83 ? 5.724 -20.972 -30.981 1.00 59.34 83 GLY A CA 1
ATOM 603 C C . GLY A 1 83 ? 6.142 -21.371 -29.574 1.00 59.34 83 GLY A C 1
ATOM 604 O O . GLY A 1 83 ? 7.145 -22.050 -29.450 1.00 59.34 83 GLY A O 1
ATOM 605 N N . GLU A 1 84 ? 5.421 -20.921 -28.538 1.00 64.12 84 GLU A N 1
ATOM 606 C CA . GLU A 1 84 ? 5.287 -21.655 -27.262 1.00 64.12 84 GLU A CA 1
ATOM 607 C C . GLU A 1 84 ? 4.157 -21.036 -26.413 1.00 64.12 84 GLU A C 1
ATOM 609 O O . GLU A 1 84 ? 4.343 -20.074 -25.667 1.00 64.12 84 GLU A O 1
ATOM 614 N N . SER A 1 85 ? 2.939 -21.542 -26.591 1.00 56.31 85 SER A N 1
ATOM 615 C CA . SER A 1 85 ? 1.833 -21.435 -25.627 1.00 56.31 85 SER A CA 1
ATOM 616 C C . SER A 1 85 ? 0.797 -22.487 -26.002 1.00 56.31 85 SER A C 1
ATOM 618 O O . SER A 1 85 ? -0.216 -22.201 -26.646 1.00 56.31 85 SER A O 1
ATOM 620 N N . ARG A 1 86 ? 1.112 -23.731 -25.641 1.00 50.00 86 ARG A N 1
ATOM 621 C CA . ARG A 1 86 ? 0.130 -24.770 -25.348 1.00 50.00 86 ARG A CA 1
ATOM 622 C C . ARG A 1 86 ? 0.265 -25.171 -23.890 1.00 50.00 86 ARG A C 1
ATOM 624 O O . ARG A 1 86 ? 1.416 -25.233 -23.415 1.00 50.00 86 ARG A O 1
#

Radius of gyration: 25.64 Å; chains: 1; bounding box: 41×38×67 Å

Foldseek 3Di:
DDPPLDPVVQVVVCVVVVHDPVRCCVPPVVVSCVVVVVVVVVVVVVVVVVVVVVVVVVCQVVPDPDPDPPDDDDPDRPDPPPDDDD

Sequence (86 aa):
MILFGVPVSLRQGAYAVGATKCEVNPGVVVPSSLSGIMASFLLGISRAIGETMAVTLAAGCQPQYDYRPIRSHSNHDCLHCSGESR

Secondary structure (DSSP, 8-state):
----SS-HHHHHHHHHTT--HHHHIIIIIHHHHHHHHHHHHHHHHHHHHHHHHHHHHHHTSS----SS----------SS------